Protein AF-A0A2T5JY14-F1 (afdb_monomer)

Structure (mmCIF, N/CA/C/O backbone):
data_AF-A0A2T5JY14-F1
#
_entry.id   AF-A0A2T5JY14-F1
#
loop_
_atom_site.group_PDB
_atom_site.id
_atom_site.type_symbol
_atom_site.label_atom_id
_atom_site.label_alt_id
_atom_site.label_comp_id
_atom_site.label_asym_id
_atom_site.label_entity_id
_atom_site.label_seq_id
_atom_site.pdbx_PDB_ins_code
_atom_site.Cartn_x
_atom_site.Cartn_y
_atom_site.Cartn_z
_atom_site.occupancy
_atom_site.B_iso_or_equiv
_atom_site.auth_seq_id
_atom_site.auth_comp_id
_atom_site.auth_asym_id
_atom_site.auth_atom_id
_atom_site.pdbx_PDB_model_num
ATOM 1 N N . MET A 1 1 ? -25.834 30.161 58.040 1.00 45.72 1 MET A N 1
ATOM 2 C CA . MET A 1 1 ? -24.777 29.123 57.987 1.00 45.72 1 MET A CA 1
ATOM 3 C C . MET A 1 1 ? -24.220 29.056 56.568 1.00 45.72 1 MET A C 1
ATOM 5 O O . MET A 1 1 ? -24.981 28.798 55.647 1.00 45.72 1 MET A O 1
ATOM 9 N N . LYS A 1 2 ? -22.929 29.366 56.382 1.00 46.44 2 LYS A N 1
ATOM 10 C CA . LYS A 1 2 ? -22.224 29.318 55.086 1.00 46.44 2 LYS A CA 1
ATOM 11 C C . LYS A 1 2 ? -21.912 27.860 54.720 1.00 46.44 2 LYS A C 1
ATOM 13 O O . LYS A 1 2 ? -21.326 27.158 55.537 1.00 46.44 2 LYS A O 1
ATOM 18 N N . ARG A 1 3 ? -22.255 27.423 53.504 1.00 49.12 3 ARG A N 1
ATOM 19 C CA . ARG A 1 3 ? -21.751 26.177 52.905 1.00 49.12 3 ARG A CA 1
ATOM 20 C C . ARG A 1 3 ? -20.946 26.531 51.662 1.00 49.12 3 ARG A C 1
ATOM 22 O O . ARG A 1 3 ? -21.498 26.930 50.646 1.00 49.12 3 ARG A O 1
ATOM 29 N N . THR A 1 4 ? -19.632 26.426 51.791 1.00 50.84 4 THR A N 1
ATOM 30 C CA . THR A 1 4 ? -18.657 26.464 50.706 1.00 50.84 4 THR A CA 1
ATOM 31 C C . THR A 1 4 ? -18.437 25.030 50.234 1.00 50.84 4 THR A C 1
ATOM 33 O O . THR A 1 4 ? -17.878 24.219 50.970 1.00 50.84 4 THR A O 1
ATOM 36 N N . SER A 1 5 ? -18.883 24.686 49.024 1.00 56.00 5 SER A N 1
ATOM 37 C CA . SER A 1 5 ? -18.510 23.418 48.389 1.00 56.00 5 SER A CA 1
ATOM 38 C C . SER A 1 5 ? -17.492 23.660 47.281 1.00 56.00 5 SER A C 1
ATOM 40 O O . SER A 1 5 ? -17.710 24.405 46.329 1.00 56.00 5 SER A O 1
ATOM 42 N N . LYS A 1 6 ? -16.349 23.030 47.518 1.00 50.09 6 LYS A N 1
ATOM 43 C CA . LYS A 1 6 ? -15.048 23.072 46.864 1.00 50.09 6 LYS A CA 1
ATOM 44 C C . LYS A 1 6 ? -15.129 22.462 45.460 1.00 50.09 6 LYS A C 1
ATOM 46 O O . LYS A 1 6 ? -15.731 21.406 45.289 1.00 50.09 6 LYS A O 1
ATOM 51 N N . GLY A 1 7 ? -14.532 23.137 44.478 1.00 43.44 7 GLY A N 1
ATOM 52 C CA . GLY A 1 7 ? -14.486 22.687 43.088 1.00 43.44 7 GLY A CA 1
ATOM 53 C C . GLY A 1 7 ? -13.747 21.359 42.920 1.00 43.44 7 GLY A C 1
ATOM 54 O O . GLY A 1 7 ? -12.689 21.146 43.512 1.00 43.44 7 GLY A O 1
ATOM 55 N N . ALA A 1 8 ? -14.311 20.482 42.092 1.00 43.84 8 ALA A N 1
ATOM 56 C CA . ALA A 1 8 ? -13.630 19.316 41.554 1.00 43.84 8 ALA A CA 1
ATOM 57 C C . ALA A 1 8 ? -12.956 19.731 40.239 1.00 43.84 8 ALA A C 1
ATOM 59 O O . ALA A 1 8 ? -13.622 19.948 39.228 1.00 43.84 8 ALA A O 1
ATOM 60 N N . ALA A 1 9 ? -11.635 19.900 40.270 1.00 42.19 9 ALA A N 1
ATOM 61 C CA . ALA A 1 9 ? -10.836 20.068 39.067 1.00 42.19 9 ALA A CA 1
ATOM 62 C C . ALA A 1 9 ? -10.785 18.722 38.331 1.00 42.19 9 ALA A C 1
ATOM 64 O O . ALA A 1 9 ? -10.212 17.755 38.832 1.00 42.19 9 ALA A O 1
ATOM 65 N N . ALA A 1 10 ? -11.415 18.650 37.159 1.00 48.94 10 ALA A N 1
ATOM 66 C CA . ALA A 1 10 ? -11.258 17.527 36.249 1.00 48.94 10 ALA A CA 1
ATOM 67 C C . ALA A 1 10 ? -9.814 17.524 35.722 1.00 48.94 10 ALA A C 1
ATOM 69 O O . ALA A 1 10 ? -9.398 18.453 35.025 1.00 48.94 10 ALA A O 1
ATOM 70 N N . SER A 1 11 ? -9.046 16.493 36.084 1.00 44.72 11 SER A N 1
ATOM 71 C CA . SER A 1 11 ? -7.721 16.250 35.515 1.00 44.72 11 SER A CA 1
ATOM 72 C C . SER A 1 11 ? -7.878 15.983 34.020 1.00 44.72 11 SER A C 1
ATOM 74 O O . SER A 1 11 ? -8.487 14.997 33.608 1.00 44.72 11 SER A O 1
ATOM 76 N N . THR A 1 12 ? -7.377 16.905 33.205 1.00 44.50 12 THR A N 1
ATOM 77 C CA . THR A 1 12 ? -7.327 16.787 31.748 1.00 44.50 12 THR A CA 1
ATOM 78 C C . THR A 1 12 ? -6.008 16.135 31.365 1.00 44.50 12 THR A C 1
ATOM 80 O O . THR A 1 12 ? -5.121 16.777 30.806 1.00 44.50 12 THR A O 1
ATOM 83 N N . ASP A 1 13 ? -5.878 14.842 31.660 1.00 41.72 13 ASP A N 1
ATOM 84 C CA . ASP A 1 13 ? -4.809 14.038 31.076 1.00 41.72 13 ASP A CA 1
ATOM 85 C C . ASP A 1 13 ? -5.156 13.777 29.608 1.00 41.72 13 ASP A C 1
ATOM 87 O O . ASP A 1 13 ? -5.900 12.866 29.243 1.00 41.72 13 ASP A O 1
ATOM 91 N N . LYS A 1 14 ? -4.662 14.666 28.746 1.00 52.03 14 LYS A N 1
ATOM 92 C CA . LYS A 1 14 ? -4.685 14.482 27.298 1.00 52.03 14 LYS A CA 1
ATOM 93 C C . LYS A 1 14 ? -3.710 13.348 26.968 1.00 52.03 14 LYS A C 1
ATOM 95 O O . LYS A 1 14 ? -2.525 13.497 27.271 1.00 52.03 14 LYS A O 1
ATOM 100 N N . PRO A 1 15 ? -4.129 12.254 26.310 1.00 49.97 15 PRO A N 1
ATOM 101 C CA . PRO A 1 15 ? -3.169 11.283 25.814 1.00 49.97 15 PRO A CA 1
ATOM 102 C C . PRO A 1 15 ? -2.334 11.946 24.713 1.00 49.97 15 PRO A C 1
ATOM 104 O O . PRO A 1 15 ? -2.813 12.224 23.613 1.00 49.97 15 PRO A O 1
ATOM 107 N N . VAL A 1 16 ? -1.070 12.238 25.024 1.00 47.00 16 VAL A N 1
ATOM 108 C CA . VAL A 1 16 ? -0.075 12.663 24.038 1.00 47.00 16 VAL A CA 1
ATOM 109 C C . VAL A 1 16 ? 0.285 11.436 23.208 1.00 47.00 16 VAL A C 1
ATOM 111 O O . VAL A 1 16 ? 1.068 10.585 23.629 1.00 47.00 16 VAL A O 1
ATOM 114 N N . LEU A 1 17 ? -0.302 11.342 22.015 1.00 41.06 17 LEU A N 1
ATOM 115 C CA . LEU A 1 17 ? 0.129 10.402 20.987 1.00 41.06 17 LEU A CA 1
ATOM 116 C C . LEU A 1 17 ? 1.547 10.791 20.554 1.00 41.06 17 LEU A C 1
ATOM 118 O O . LEU A 1 17 ? 1.749 11.718 19.770 1.00 41.06 17 LEU A O 1
ATOM 122 N N . LYS A 1 18 ? 2.550 10.097 21.100 1.00 40.62 18 LYS A N 1
ATOM 123 C CA . LYS A 1 18 ? 3.930 10.198 20.625 1.00 40.62 18 LYS A CA 1
ATOM 124 C C . LYS A 1 18 ? 3.998 9.585 19.232 1.00 40.62 18 LYS A C 1
ATOM 126 O O . LYS A 1 18 ? 3.930 8.369 19.076 1.00 40.62 18 LYS A O 1
ATOM 131 N N . LEU A 1 19 ? 4.149 10.444 18.227 1.00 38.66 19 LEU A N 1
ATOM 132 C CA . LEU A 1 19 ? 4.519 10.042 16.878 1.00 38.66 19 LEU A CA 1
ATOM 133 C C . LEU A 1 19 ? 5.913 9.405 16.955 1.00 38.66 19 LEU A C 1
ATOM 135 O O . LEU A 1 19 ? 6.923 10.098 17.084 1.00 38.66 19 LEU A O 1
ATOM 139 N N . VAL A 1 20 ? 5.976 8.076 16.929 1.00 39.62 20 VAL A N 1
ATOM 140 C CA . VAL A 1 20 ? 7.247 7.372 16.775 1.00 39.62 20 VAL A CA 1
ATOM 141 C C . VAL A 1 20 ? 7.680 7.595 15.331 1.00 39.62 20 VAL A C 1
ATOM 143 O O . VAL A 1 20 ? 7.136 6.996 14.404 1.00 39.62 20 VAL A O 1
ATOM 146 N N . SER A 1 21 ? 8.625 8.516 15.146 1.00 41.50 21 SER A N 1
ATOM 147 C CA . SER A 1 21 ? 9.294 8.757 13.871 1.00 41.50 21 SER A CA 1
ATOM 148 C C . SER A 1 21 ? 10.082 7.504 13.498 1.00 41.50 21 SER A C 1
ATOM 150 O O . SER A 1 21 ? 11.244 7.350 13.861 1.00 41.50 21 SER A O 1
ATOM 152 N N . SER A 1 22 ? 9.432 6.579 12.798 1.00 42.16 22 SER A N 1
ATOM 153 C CA . SER A 1 22 ? 10.106 5.476 12.130 1.00 42.16 22 SER A CA 1
ATOM 154 C C . SER A 1 22 ? 10.862 6.077 10.951 1.00 42.16 22 SER A C 1
ATOM 156 O O . SER A 1 22 ? 10.273 6.513 9.962 1.00 42.16 22 SER A O 1
ATOM 158 N N . SER A 1 23 ? 12.179 6.173 11.106 1.00 40.81 23 SER A N 1
ATOM 159 C CA . SER A 1 23 ? 13.120 6.593 10.076 1.00 40.81 23 SER A CA 1
ATOM 160 C C . SER A 1 23 ? 12.987 5.672 8.865 1.00 40.81 23 SER A C 1
ATOM 162 O O . SER A 1 23 ? 13.599 4.609 8.809 1.00 40.81 23 SER A O 1
ATOM 164 N N . ILE A 1 24 ? 12.153 6.060 7.900 1.00 46.31 24 ILE A N 1
ATOM 165 C CA . ILE A 1 24 ? 12.128 5.433 6.582 1.00 46.31 24 ILE A CA 1
ATOM 166 C C . ILE A 1 24 ? 13.474 5.768 5.945 1.00 46.31 24 ILE A C 1
ATOM 168 O O . ILE A 1 24 ? 13.763 6.933 5.658 1.00 46.31 24 ILE A O 1
ATOM 172 N N . ALA A 1 25 ? 14.317 4.748 5.794 1.00 37.38 25 ALA A N 1
ATOM 173 C CA . ALA A 1 25 ? 15.577 4.853 5.083 1.00 37.38 25 ALA A CA 1
ATOM 174 C C . ALA A 1 25 ? 15.302 5.418 3.681 1.00 37.38 25 ALA A C 1
ATOM 176 O O . ALA A 1 25 ? 14.492 4.881 2.926 1.00 37.38 25 ALA A O 1
ATOM 177 N N . ARG A 1 26 ? 15.939 6.548 3.350 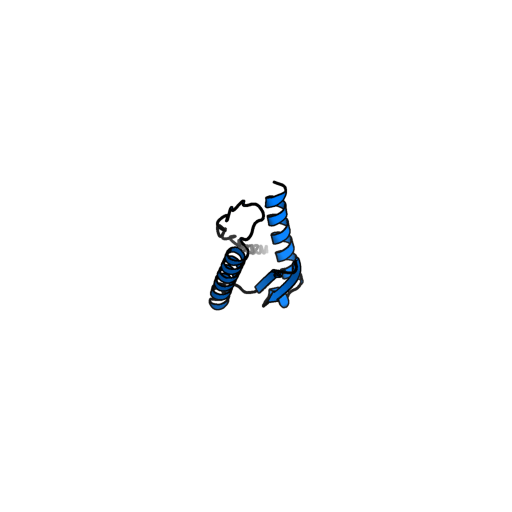1.00 40.22 26 ARG A N 1
ATOM 178 C CA . ARG A 1 26 ? 15.907 7.117 2.001 1.00 40.22 26 ARG A CA 1
ATOM 179 C C . ARG A 1 26 ? 16.586 6.132 1.056 1.00 40.22 26 ARG A C 1
ATOM 181 O O . ARG A 1 26 ? 17.810 6.045 1.046 1.00 40.22 26 ARG A O 1
ATOM 188 N N . VAL A 1 27 ? 15.807 5.443 0.232 1.00 36.72 27 VAL A N 1
ATOM 189 C CA . VAL A 1 27 ? 16.333 4.814 -0.979 1.00 36.72 27 VAL A CA 1
ATOM 190 C C . VAL A 1 27 ? 16.464 5.917 -2.024 1.00 36.72 27 VAL A C 1
ATOM 192 O O . VAL A 1 27 ? 15.529 6.241 -2.748 1.00 36.72 27 VAL A O 1
ATOM 195 N N . THR A 1 28 ? 17.626 6.561 -2.054 1.00 43.72 28 THR A N 1
ATOM 196 C CA . THR A 1 28 ? 18.066 7.349 -3.206 1.00 43.72 28 THR A CA 1
ATOM 197 C C . THR A 1 28 ? 18.645 6.393 -4.238 1.00 43.72 28 THR A C 1
ATOM 199 O O . THR A 1 28 ? 19.741 5.872 -4.035 1.00 43.72 28 THR A O 1
ATOM 202 N N . ARG A 1 29 ? 17.953 6.188 -5.360 1.00 40.53 29 ARG A N 1
ATOM 203 C CA . ARG A 1 29 ? 18.607 5.779 -6.606 1.00 40.53 29 ARG A CA 1
ATOM 204 C C . ARG A 1 29 ? 18.086 6.612 -7.767 1.00 40.53 29 ARG A C 1
ATOM 206 O O . ARG A 1 29 ? 16.960 6.453 -8.217 1.00 40.53 29 ARG A O 1
ATOM 213 N N . SER A 1 30 ? 18.953 7.510 -8.214 1.00 50.16 30 SER A N 1
ATOM 214 C CA . SER A 1 30 ? 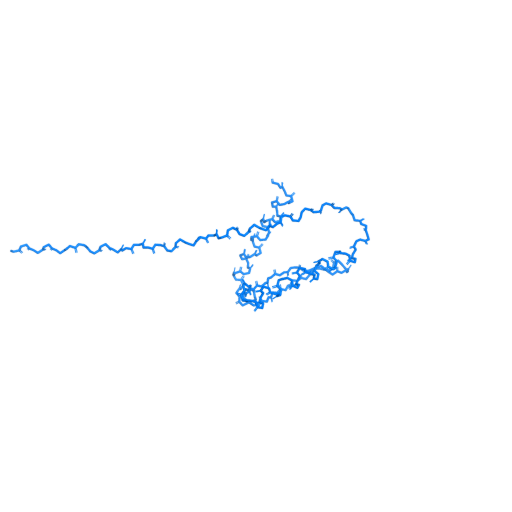18.964 8.089 -9.548 1.00 50.16 30 SER A CA 1
ATOM 215 C C . SER A 1 30 ? 19.530 7.059 -10.532 1.00 50.16 30 SER A C 1
ATOM 217 O O . SER A 1 30 ? 20.685 6.664 -10.370 1.00 50.16 30 SER A O 1
ATOM 219 N N . ALA A 1 31 ? 18.770 6.658 -11.550 1.00 39.25 31 ALA A N 1
ATOM 220 C CA . ALA A 1 31 ? 19.321 6.086 -12.783 1.00 39.25 31 ALA A CA 1
ATOM 221 C C . ALA A 1 31 ? 18.349 6.311 -13.972 1.00 39.25 31 ALA A C 1
ATOM 223 O O . ALA A 1 31 ? 17.136 6.302 -13.748 1.00 39.25 31 ALA A O 1
ATOM 224 N N . PRO A 1 32 ? 18.857 6.581 -15.195 1.00 54.31 32 PRO A N 1
ATOM 225 C CA . PRO A 1 32 ? 18.066 6.865 -16.402 1.00 54.31 32 PRO A CA 1
ATOM 226 C C . PRO A 1 32 ? 17.546 5.574 -17.078 1.00 54.31 32 PRO A C 1
ATOM 228 O O . PRO A 1 32 ? 17.939 4.485 -16.668 1.00 54.31 32 PRO A O 1
ATOM 231 N N . PRO A 1 33 ? 16.649 5.655 -18.088 1.00 55.25 33 PRO A N 1
ATOM 232 C CA . PRO A 1 33 ? 15.869 4.505 -18.532 1.00 55.25 33 PRO A CA 1
ATOM 233 C C . PRO A 1 33 ? 16.677 3.616 -19.486 1.00 55.25 33 PRO A C 1
ATOM 235 O O . PRO A 1 33 ? 16.980 4.013 -20.610 1.00 55.25 33 PRO A O 1
ATOM 238 N N . GLY A 1 34 ? 16.983 2.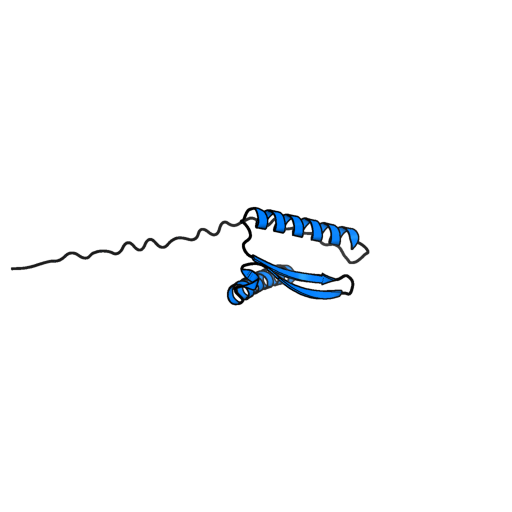397 -19.050 1.00 43.66 34 GLY A N 1
ATOM 239 C CA . GLY A 1 34 ? 17.502 1.326 -19.898 1.00 43.66 34 GLY A CA 1
ATOM 240 C C . GLY A 1 34 ? 17.464 -0.013 -19.163 1.00 43.66 34 GLY A C 1
ATOM 241 O O . GLY A 1 34 ? 18.107 -0.152 -18.139 1.00 43.66 34 GLY A O 1
ATOM 242 N N . ASP A 1 35 ? 16.663 -0.960 -19.659 1.00 45.53 35 ASP A N 1
ATOM 243 C CA . ASP A 1 35 ? 16.678 -2.415 -19.392 1.00 45.53 35 ASP A CA 1
ATOM 244 C C . ASP A 1 35 ? 16.835 -2.975 -17.953 1.00 45.53 35 ASP A C 1
ATOM 246 O O . ASP A 1 35 ? 17.103 -4.161 -17.774 1.00 45.53 35 ASP A O 1
ATOM 250 N N . ASP A 1 36 ? 16.502 -2.209 -16.913 1.00 50.06 36 ASP A N 1
ATOM 251 C CA . ASP A 1 36 ? 16.531 -2.660 -15.504 1.00 50.06 36 ASP A CA 1
ATOM 252 C C . ASP A 1 36 ? 15.251 -3.391 -15.024 1.00 50.06 36 ASP A C 1
ATOM 254 O O . ASP A 1 36 ? 15.042 -3.599 -13.823 1.00 50.06 36 ASP A O 1
ATOM 258 N N . SER A 1 37 ? 14.338 -3.771 -15.928 1.00 55.09 37 SER A N 1
ATOM 259 C CA . SER A 1 37 ? 12.988 -4.230 -15.538 1.00 55.09 37 SER A CA 1
ATOM 260 C C . SER A 1 37 ? 12.988 -5.490 -14.658 1.00 55.09 37 SER A C 1
ATOM 262 O O . SER A 1 37 ? 12.146 -5.604 -13.764 1.00 55.09 37 SER A O 1
ATOM 264 N N . SER A 1 38 ? 13.959 -6.398 -14.846 1.00 59.62 38 SER A N 1
ATOM 265 C CA . SER A 1 38 ? 14.174 -7.584 -13.994 1.00 59.62 38 SER A CA 1
ATOM 266 C C . SER A 1 38 ? 14.431 -7.190 -12.543 1.00 59.62 38 SER A C 1
ATOM 268 O O . SER A 1 38 ? 13.854 -7.767 -11.620 1.00 59.62 38 SER A O 1
ATOM 270 N N . ASP A 1 39 ? 15.294 -6.200 -12.339 1.00 73.75 39 ASP A N 1
ATOM 271 C CA . ASP A 1 39 ? 15.814 -5.867 -11.018 1.00 73.75 39 ASP A CA 1
ATOM 272 C C . ASP A 1 39 ? 14.862 -4.931 -10.276 1.00 73.75 39 ASP A C 1
ATOM 274 O O . ASP A 1 39 ? 14.642 -5.106 -9.077 1.00 73.75 39 ASP A O 1
ATOM 278 N N . ALA A 1 40 ? 14.183 -4.035 -10.998 1.00 75.50 40 ALA A N 1
ATOM 279 C CA . ALA A 1 40 ? 13.075 -3.252 -10.458 1.00 75.50 40 ALA A CA 1
ATOM 280 C C . ALA A 1 40 ? 11.885 -4.140 -10.048 1.00 75.50 40 ALA A C 1
ATOM 282 O O . ALA A 1 40 ? 11.300 -3.937 -8.983 1.00 75.50 40 ALA A O 1
ATOM 283 N N . SER A 1 41 ? 11.552 -5.160 -10.849 1.00 78.81 41 SER A N 1
ATOM 284 C CA . SER A 1 41 ? 10.465 -6.095 -10.522 1.00 78.81 41 SER A CA 1
ATOM 285 C C . SER A 1 41 ? 10.802 -6.960 -9.306 1.00 78.81 41 SER A C 1
ATOM 287 O O . SER A 1 41 ? 9.948 -7.161 -8.443 1.00 78.81 41 SER A O 1
ATOM 289 N N . LYS A 1 42 ? 12.052 -7.436 -9.191 1.00 85.62 42 LYS A N 1
ATOM 290 C CA . LYS A 1 42 ? 12.520 -8.172 -8.003 1.00 85.62 42 LYS A CA 1
ATOM 291 C C . LYS A 1 42 ? 12.494 -7.298 -6.752 1.00 85.62 42 LYS A C 1
ATOM 293 O O . LYS A 1 42 ? 11.939 -7.727 -5.747 1.00 85.62 42 LYS A O 1
ATOM 298 N N . ALA A 1 43 ? 12.992 -6.064 -6.836 1.00 86.75 43 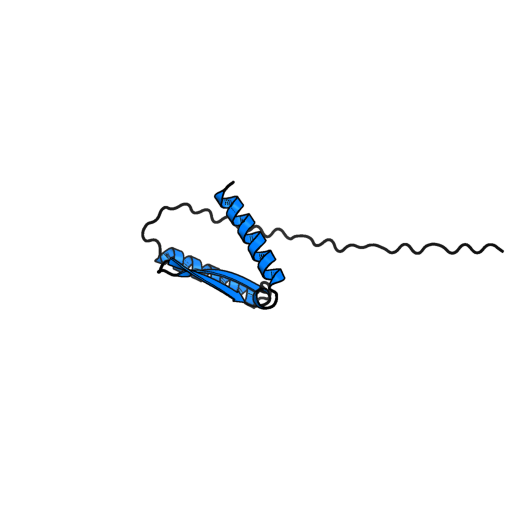ALA A N 1
ATOM 299 C CA . ALA A 1 43 ? 12.940 -5.118 -5.724 1.00 86.75 43 ALA A CA 1
ATOM 300 C C . ALA A 1 43 ? 11.494 -4.820 -5.288 1.00 86.75 43 ALA A C 1
ATOM 302 O O . ALA A 1 43 ? 11.198 -4.783 -4.097 1.00 86.75 43 ALA A O 1
ATOM 303 N N . CYS A 1 44 ? 10.570 -4.675 -6.244 1.00 88.19 44 CYS A N 1
ATOM 304 C CA . CYS A 1 44 ? 9.146 -4.514 -5.952 1.00 88.19 44 CYS A CA 1
ATOM 305 C C . CYS A 1 44 ? 8.571 -5.734 -5.213 1.00 88.19 44 CYS A C 1
ATOM 307 O O . CYS A 1 44 ? 7.877 -5.580 -4.207 1.00 88.19 44 CYS A O 1
ATOM 309 N N . ALA A 1 45 ? 8.890 -6.946 -5.677 1.00 89.88 45 ALA A N 1
ATOM 310 C CA . ALA A 1 45 ? 8.450 -8.177 -5.031 1.00 89.88 45 ALA A CA 1
ATOM 311 C C . ALA A 1 45 ? 9.012 -8.322 -3.606 1.00 89.88 45 ALA A C 1
ATOM 313 O O . ALA A 1 45 ? 8.283 -8.735 -2.704 1.00 89.88 45 ALA A O 1
ATOM 314 N N . ASP A 1 46 ? 10.277 -7.967 -3.387 1.00 91.38 46 ASP A N 1
ATOM 315 C CA . ASP A 1 46 ? 10.907 -8.017 -2.066 1.00 91.38 46 ASP A CA 1
ATOM 316 C C . ASP A 1 46 ? 10.262 -7.031 -1.089 1.00 91.38 46 ASP A C 1
ATOM 318 O O . ASP A 1 46 ? 9.965 -7.405 0.049 1.00 91.38 46 ASP A O 1
ATOM 322 N N . GLU A 1 47 ? 9.934 -5.817 -1.539 1.00 91.25 47 GLU A N 1
ATOM 323 C CA . GLU A 1 47 ? 9.229 -4.864 -0.682 1.00 91.25 47 GLU A CA 1
ATOM 324 C C . GLU A 1 47 ? 7.795 -5.290 -0.371 1.00 91.25 47 GLU A C 1
ATOM 326 O O . GLU A 1 47 ? 7.335 -5.154 0.766 1.00 91.25 47 GLU A O 1
ATOM 331 N N . LEU A 1 48 ? 7.089 -5.893 -1.330 1.00 91.12 48 LEU A N 1
ATOM 332 C CA . LEU A 1 48 ? 5.774 -6.475 -1.058 1.00 91.12 48 LEU A CA 1
ATOM 333 C C . LEU A 1 48 ? 5.852 -7.605 -0.024 1.00 91.12 48 LEU A C 1
ATOM 335 O O . LEU A 1 48 ? 5.011 -7.664 0.875 1.00 91.12 48 LEU A O 1
ATOM 339 N N . ARG A 1 49 ? 6.875 -8.466 -0.090 1.00 94.44 49 ARG A N 1
ATOM 340 C CA . ARG A 1 49 ? 7.103 -9.511 0.924 1.00 94.44 49 ARG A CA 1
ATOM 341 C C . ARG A 1 49 ? 7.396 -8.916 2.298 1.00 94.44 49 ARG A C 1
ATOM 343 O O . ARG A 1 49 ? 6.883 -9.417 3.296 1.00 94.44 49 ARG A O 1
ATOM 350 N N . TYR A 1 50 ? 8.176 -7.840 2.368 1.00 94.00 50 TYR A N 1
ATOM 351 C CA . TYR A 1 50 ? 8.438 -7.139 3.625 1.00 94.00 50 TYR A CA 1
ATOM 352 C C . TYR A 1 50 ? 7.154 -6.557 4.239 1.00 94.00 50 TYR A C 1
ATOM 354 O O . TYR A 1 50 ? 6.906 -6.722 5.439 1.00 94.00 50 TYR A O 1
ATOM 362 N N . LEU A 1 51 ? 6.308 -5.919 3.423 1.00 93.12 51 LEU A N 1
ATOM 363 C CA . LEU A 1 51 ? 5.009 -5.404 3.863 1.00 93.12 51 LEU A CA 1
ATOM 364 C C . LEU A 1 51 ? 4.078 -6.528 4.331 1.00 93.12 51 LEU A C 1
ATOM 366 O O . LEU A 1 51 ? 3.410 -6.372 5.355 1.00 93.12 51 LEU A O 1
ATOM 370 N N . LEU A 1 52 ? 4.074 -7.668 3.636 1.00 93.25 52 LEU A N 1
ATOM 371 C CA . LEU A 1 52 ? 3.307 -8.843 4.042 1.00 93.25 52 LEU A CA 1
ATOM 372 C C . LEU A 1 52 ? 3.777 -9.371 5.401 1.00 93.25 52 LEU A C 1
ATOM 374 O O . LEU A 1 52 ? 2.960 -9.529 6.302 1.00 93.25 52 LEU A O 1
ATOM 378 N N . ALA A 1 53 ? 5.087 -9.531 5.601 1.00 95.50 53 ALA A N 1
ATOM 379 C CA . ALA A 1 53 ? 5.640 -9.986 6.876 1.00 95.50 53 ALA A CA 1
ATOM 380 C C . ALA A 1 53 ? 5.268 -9.051 8.043 1.00 95.50 53 ALA A C 1
ATOM 382 O O . ALA A 1 53 ? 5.085 -9.492 9.176 1.00 95.50 53 ALA A O 1
ATOM 383 N N . LYS A 1 54 ? 5.150 -7.741 7.796 1.00 96.00 54 LYS A N 1
ATOM 384 C CA . LYS A 1 54 ? 4.640 -6.782 8.790 1.00 96.00 54 LYS A CA 1
ATOM 385 C C . LYS A 1 54 ? 3.152 -6.964 9.076 1.00 96.00 54 LYS A C 1
ATOM 387 O O . LYS A 1 54 ? 2.745 -6.862 10.232 1.00 96.00 54 LYS A O 1
ATOM 392 N N . ALA A 1 55 ? 2.348 -7.211 8.045 1.00 93.81 55 ALA A N 1
ATOM 393 C CA . ALA A 1 55 ? 0.923 -7.481 8.203 1.00 93.81 55 ALA A CA 1
ATOM 394 C C . ALA A 1 55 ? 0.687 -8.777 8.996 1.00 93.81 55 ALA A C 1
ATOM 396 O O . ALA A 1 55 ? -0.128 -8.785 9.913 1.00 93.81 55 ALA A O 1
ATOM 397 N N . GLU A 1 56 ?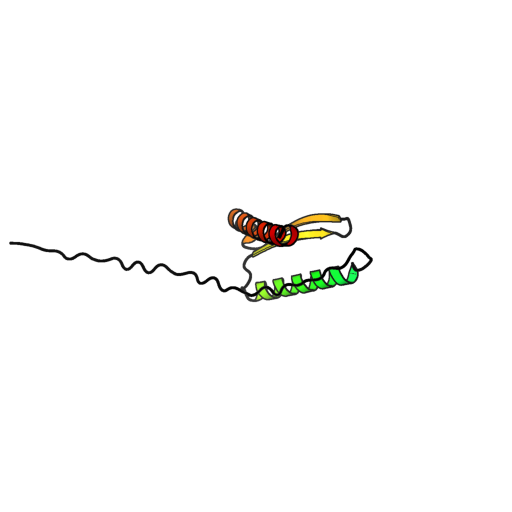 1.466 -9.830 8.731 1.00 95.19 56 GLU A N 1
ATOM 398 C CA . GLU A 1 56 ? 1.421 -11.104 9.469 1.00 95.19 56 GLU A CA 1
ATOM 399 C C . GLU A 1 56 ? 1.730 -10.937 10.963 1.00 95.19 56 GLU A C 1
ATOM 401 O O . GLU A 1 56 ? 1.126 -11.600 11.803 1.00 95.19 56 GLU A O 1
ATOM 406 N N . ARG A 1 57 ? 2.626 -10.005 11.317 1.00 97.19 57 ARG A N 1
ATOM 407 C CA . ARG A 1 57 ? 2.913 -9.644 12.717 1.00 97.19 57 ARG A CA 1
ATOM 408 C C . ARG A 1 57 ? 1.869 -8.711 13.346 1.00 97.19 57 ARG A C 1
ATOM 410 O O . ARG A 1 57 ? 2.012 -8.342 14.508 1.00 97.19 57 ARG A O 1
ATOM 417 N N . GLY A 1 58 ? 0.843 -8.297 12.600 1.00 94.56 58 GLY A N 1
ATOM 418 C CA . GLY A 1 58 ? -0.180 -7.350 13.055 1.00 94.56 58 GLY A CA 1
ATOM 419 C C . GLY A 1 58 ? 0.291 -5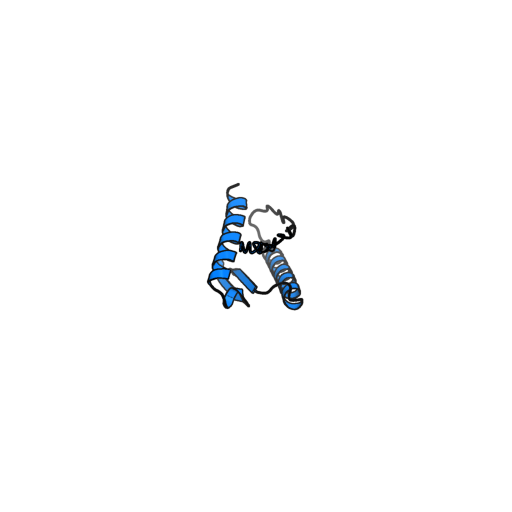.892 13.138 1.00 94.56 58 GLY A C 1
ATOM 420 O O . GLY A 1 58 ? -0.419 -5.049 13.680 1.00 94.56 58 GLY A O 1
ATOM 421 N N . GLU A 1 59 ? 1.470 -5.566 12.600 1.00 95.50 59 GLU A N 1
ATOM 422 C CA . GLU A 1 59 ? 2.017 -4.198 12.594 1.00 95.50 59 GLU A CA 1
ATOM 423 C C . GLU A 1 59 ? 1.377 -3.321 11.508 1.00 95.50 59 GLU A C 1
ATOM 425 O O . GLU A 1 59 ? 1.380 -2.092 11.600 1.00 95.50 59 GLU A O 1
ATOM 430 N N . LEU A 1 60 ? 0.848 -3.952 10.458 1.00 92.25 60 LEU A N 1
ATOM 431 C CA . LEU A 1 60 ? 0.199 -3.308 9.323 1.00 92.25 60 LEU A CA 1
ATOM 432 C C . LEU A 1 60 ? -1.276 -3.707 9.292 1.00 92.25 60 LEU A C 1
ATOM 434 O O . LEU A 1 60 ? -1.609 -4.867 9.084 1.00 92.25 60 LEU A O 1
ATOM 438 N N . VAL A 1 61 ? -2.161 -2.729 9.491 1.00 91.62 61 VAL A N 1
ATOM 439 C CA . VAL A 1 61 ? -3.621 -2.948 9.559 1.00 91.62 61 VAL A CA 1
ATOM 440 C C . VAL A 1 61 ? -4.349 -2.626 8.250 1.00 91.62 61 VAL A C 1
ATOM 442 O O . VAL A 1 61 ? -5.545 -2.883 8.123 1.00 91.62 61 VAL A O 1
ATOM 445 N N . GLY A 1 62 ? -3.651 -2.049 7.273 1.00 91.56 62 GLY A N 1
ATOM 446 C CA . GLY A 1 62 ? -4.193 -1.748 5.953 1.00 91.56 62 GLY A CA 1
ATOM 447 C C . GLY A 1 62 ? -3.124 -1.220 5.003 1.00 91.56 62 GLY A C 1
ATOM 448 O O . GLY A 1 62 ? -2.175 -0.564 5.433 1.00 91.56 62 GLY A O 1
ATOM 449 N N . ILE A 1 63 ? -3.283 -1.515 3.715 1.00 90.94 63 ILE A N 1
ATOM 450 C CA . ILE A 1 63 ? -2.376 -1.082 2.646 1.00 90.94 63 ILE A CA 1
ATOM 451 C C . ILE A 1 63 ? -3.236 -0.556 1.500 1.00 90.94 63 ILE A C 1
ATOM 453 O O . ILE A 1 63 ? -4.184 -1.218 1.093 1.00 90.94 63 ILE A O 1
ATOM 457 N N . ALA A 1 64 ? -2.893 0.621 0.983 1.00 89.94 64 ALA A N 1
ATOM 458 C CA . ALA A 1 64 ? -3.390 1.129 -0.290 1.00 89.94 64 ALA A CA 1
ATOM 459 C C . ALA A 1 64 ? -2.182 1.379 -1.188 1.00 89.94 64 ALA A C 1
ATOM 461 O O . ALA A 1 64 ? -1.207 1.994 -0.746 1.00 89.94 64 ALA A O 1
ATOM 462 N N . PHE A 1 65 ? -2.226 0.885 -2.419 1.00 86.94 65 PHE A N 1
ATOM 463 C CA . PHE A 1 65 ? -1.106 0.990 -3.341 1.00 86.94 65 PHE A CA 1
ATOM 464 C C . PHE A 1 65 ? -1.574 1.246 -4.769 1.00 86.94 65 PHE A C 1
ATOM 466 O O . PHE A 1 65 ? -2.666 0.860 -5.183 1.00 86.94 65 PHE A O 1
ATOM 473 N N . VAL A 1 66 ? -0.702 1.916 -5.514 1.00 88.25 66 VAL A N 1
ATOM 474 C CA . VAL A 1 66 ? -0.804 2.087 -6.960 1.00 88.25 66 VAL A CA 1
ATO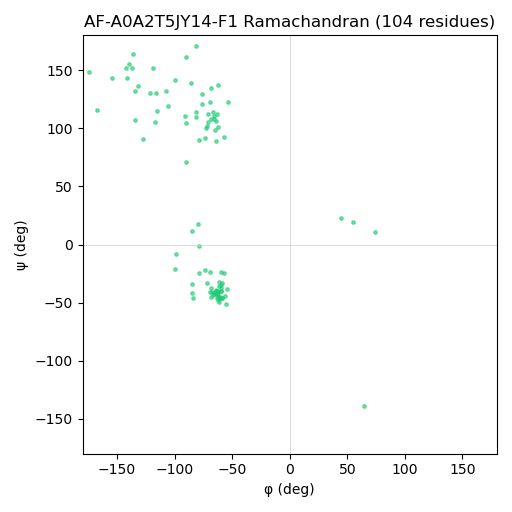M 475 C C . VAL A 1 66 ? 0.270 1.200 -7.568 1.00 88.25 66 VAL A C 1
ATOM 477 O O . VAL A 1 66 ? 1.412 1.225 -7.109 1.00 88.25 66 VAL A O 1
ATOM 480 N N . TYR A 1 67 ? -0.081 0.411 -8.573 1.00 86.06 67 TYR A N 1
ATOM 481 C CA . TYR A 1 67 ? 0.872 -0.421 -9.298 1.00 86.06 67 TYR A CA 1
ATOM 482 C C . TYR A 1 67 ? 0.917 -0.014 -10.765 1.00 86.06 67 TYR A C 1
ATOM 484 O O . TYR A 1 67 ? -0.059 0.482 -11.326 1.00 86.06 67 TYR A O 1
ATOM 492 N N . MET A 1 68 ? 2.074 -0.234 -11.380 1.00 87.69 68 MET A N 1
ATOM 493 C CA . MET A 1 68 ? 2.289 -0.064 -12.809 1.00 87.69 68 MET A CA 1
ATOM 494 C C . MET A 1 68 ? 2.624 -1.428 -13.400 1.00 87.69 68 MET A C 1
ATOM 496 O O . MET A 1 68 ? 3.478 -2.148 -12.886 1.00 87.69 68 MET A O 1
ATOM 500 N N . THR A 1 69 ? 1.937 -1.786 -14.474 1.00 85.38 69 THR A N 1
ATOM 501 C CA . THR A 1 69 ? 2.215 -3.008 -15.234 1.00 85.38 69 THR A CA 1
ATOM 502 C C . THR A 1 69 ? 3.229 -2.724 -16.340 1.00 85.38 69 THR A C 1
ATOM 504 O O . THR A 1 69 ? 3.401 -1.578 -16.755 1.00 85.38 69 THR A O 1
ATOM 507 N N . SER A 1 70 ? 3.879 -3.763 -16.873 1.00 80.62 70 SER A N 1
ATOM 508 C CA . SER A 1 70 ? 4.846 -3.624 -17.975 1.00 80.62 70 SER A CA 1
ATOM 509 C C . SER A 1 70 ? 4.256 -2.958 -19.227 1.00 80.62 70 SER A C 1
ATOM 511 O O . SER A 1 70 ? 4.989 -2.332 -19.983 1.00 80.62 70 SER A O 1
ATOM 513 N N . GLY A 1 71 ? 2.932 -3.025 -19.420 1.00 85.69 71 GLY A N 1
ATOM 514 C CA . GLY A 1 71 ? 2.207 -2.304 -20.473 1.00 85.69 71 GLY A CA 1
ATOM 515 C C . GLY A 1 71 ? 1.935 -0.826 -20.164 1.00 85.69 71 GLY A C 1
ATOM 516 O O . GLY A 1 71 ? 1.021 -0.254 -20.747 1.00 85.69 71 GLY A O 1
ATOM 517 N N . GLN A 1 72 ? 2.651 -0.233 -19.200 1.00 79.38 72 GLN A N 1
ATOM 518 C CA . GLN A 1 72 ? 2.476 1.144 -18.711 1.00 79.38 72 GLN A CA 1
ATOM 519 C C . GLN A 1 72 ? 1.055 1.479 -18.233 1.00 79.38 72 GLN A C 1
ATOM 521 O O . GLN A 1 72 ? 0.676 2.642 -18.127 1.00 79.38 72 GLN A O 1
ATOM 526 N N . SER A 1 73 ? 0.253 0.462 -17.920 1.00 87.00 73 SER A N 1
ATOM 527 C CA . SER A 1 73 ? -1.065 0.669 -17.329 1.00 87.00 73 SER A CA 1
ATOM 528 C C . SER A 1 73 ? -0.932 0.800 -15.820 1.00 87.00 73 SER A C 1
ATOM 530 O O . SER A 1 73 ? -0.185 0.037 -15.196 1.00 87.00 73 SER A O 1
ATOM 532 N N . TYR A 1 74 ? -1.680 1.739 -15.248 1.00 87.50 74 TYR A N 1
ATOM 533 C CA . TYR A 1 74 ? -1.753 1.964 -13.811 1.00 87.50 74 TYR A CA 1
ATOM 534 C C . TYR A 1 74 ? -3.008 1.318 -13.237 1.00 87.50 74 TYR A C 1
ATOM 536 O O . TYR A 1 74 ? -4.076 1.372 -13.845 1.00 87.50 74 TYR A O 1
ATOM 544 N N . GLY A 1 75 ? -2.877 0.745 -12.049 1.00 87.69 75 GLY A N 1
ATOM 545 C CA . GLY A 1 75 ? -3.998 0.239 -11.272 1.00 87.69 75 GLY A CA 1
ATOM 546 C C . GLY A 1 75 ? -3.868 0.632 -9.810 1.00 87.69 75 GLY A C 1
ATOM 547 O O . GLY A 1 75 ? -2.800 1.040 -9.348 1.00 87.69 75 GLY A O 1
ATOM 548 N N . THR A 1 76 ? -4.971 0.524 -9.081 1.00 88.88 76 THR A N 1
ATOM 549 C CA . THR A 1 76 ? -5.037 0.852 -7.656 1.00 88.88 76 THR A CA 1
ATOM 550 C C . THR A 1 76 ? -5.713 -0.273 -6.910 1.00 88.88 76 THR A C 1
ATOM 552 O O . THR A 1 76 ? -6.754 -0.744 -7.357 1.00 88.88 76 THR A O 1
ATOM 555 N N . GLU A 1 77 ? -5.164 -0.648 -5.764 1.00 90.12 77 GLU A N 1
ATOM 556 C CA . GLU A 1 77 ? -5.763 -1.648 -4.886 1.00 90.12 77 GLU A CA 1
ATOM 557 C C . GLU A 1 77 ? -5.636 -1.244 -3.421 1.00 90.12 77 GLU A C 1
ATOM 559 O O . GLU A 1 77 ? -4.744 -0.479 -3.030 1.00 90.12 77 GLU A O 1
ATOM 564 N N . ALA A 1 78 ? -6.549 -1.767 -2.603 1.00 91.19 78 ALA A N 1
ATOM 565 C CA . ALA A 1 78 ? -6.553 -1.554 -1.165 1.00 91.19 78 ALA A CA 1
ATOM 566 C C . ALA A 1 78 ? -6.966 -2.823 -0.414 1.00 91.19 78 ALA A C 1
ATOM 568 O O . ALA A 1 78 ? -7.843 -3.562 -0.850 1.00 91.19 78 ALA A O 1
ATOM 569 N N . VAL A 1 79 ? -6.348 -3.056 0.745 1.00 91.88 79 VAL A N 1
ATOM 570 C CA . VAL A 1 79 ? -6.609 -4.214 1.610 1.00 91.88 79 VAL A CA 1
ATOM 571 C C . VAL A 1 79 ? -6.685 -3.818 3.085 1.00 91.88 79 VAL A C 1
ATOM 573 O O . VAL A 1 79 ? -6.056 -2.849 3.528 1.00 91.88 79 VAL A O 1
ATOM 576 N N . GLY A 1 80 ? -7.447 -4.591 3.863 1.00 92.31 80 GLY A N 1
ATOM 577 C CA . GLY A 1 80 ? -7.658 -4.371 5.296 1.00 92.31 80 GLY A CA 1
ATOM 578 C C . GLY A 1 80 ? -8.389 -3.058 5.579 1.00 92.31 80 GLY A C 1
ATOM 579 O O . GLY A 1 80 ? -9.278 -2.652 4.835 1.00 92.31 80 GLY A O 1
ATOM 580 N N . ARG A 1 81 ? -7.959 -2.324 6.613 1.00 91.50 81 ARG A N 1
ATOM 581 C CA . ARG A 1 81 ? -8.58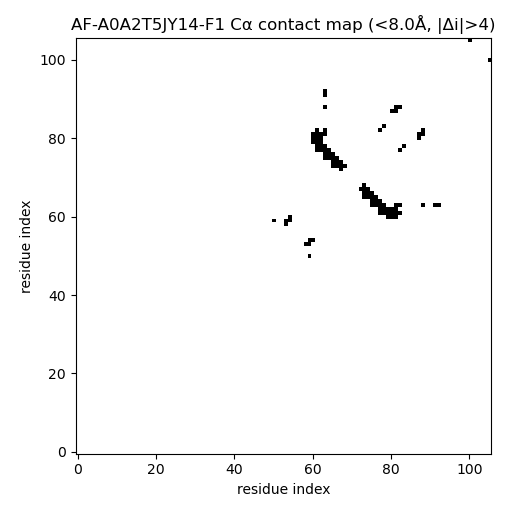6 -1.048 7.009 1.00 91.50 81 ARG A CA 1
ATOM 582 C C . ARG A 1 81 ? -8.564 0.022 5.919 1.00 91.50 81 ARG A C 1
ATOM 584 O O . ARG A 1 81 ? -9.395 0.926 5.952 1.00 91.50 81 ARG A O 1
ATOM 591 N N . ALA A 1 82 ? -7.627 -0.078 4.977 1.00 92.00 82 ALA A N 1
ATOM 592 C CA . ALA A 1 82 ? -7.570 0.817 3.830 1.00 92.00 82 ALA A CA 1
ATOM 593 C C . ALA A 1 82 ? -8.673 0.517 2.790 1.00 92.00 82 ALA A C 1
ATOM 595 O O . ALA A 1 82 ? -9.052 1.383 2.009 1.00 92.00 82 ALA A O 1
ATOM 596 N N . TYR A 1 83 ? -9.225 -0.692 2.771 1.00 92.75 83 TYR A N 1
ATOM 597 C CA . TYR A 1 83 ? -10.425 -0.979 1.990 1.00 92.75 83 TYR A CA 1
ATOM 598 C C . TYR A 1 83 ? -11.685 -0.580 2.771 1.00 92.75 83 TYR A C 1
ATOM 600 O O . TYR A 1 83 ? -12.545 0.132 2.257 1.00 92.75 83 TYR A O 1
ATOM 608 N N . ASP A 1 84 ? -11.746 -0.954 4.053 1.00 95.50 84 ASP A N 1
ATOM 609 C CA . ASP A 1 84 ? -12.945 -0.785 4.885 1.00 95.50 84 ASP A CA 1
ATOM 610 C C . ASP A 1 84 ? -13.272 0.679 5.228 1.00 95.50 84 ASP A C 1
ATOM 612 O O . ASP A 1 84 ? -14.410 1.003 5.571 1.00 95.50 84 ASP A O 1
ATOM 616 N N . SER A 1 85 ? -12.276 1.572 5.202 1.00 94.06 85 SER A N 1
ATOM 617 C CA . SER A 1 85 ? -12.434 2.975 5.593 1.00 94.06 85 SER A CA 1
ATOM 618 C C . SER A 1 85 ? -11.930 3.934 4.511 1.00 94.06 85 SER A C 1
ATOM 620 O O . SER A 1 85 ? -10.774 4.367 4.552 1.00 94.06 85 SER A O 1
ATOM 622 N N . PRO A 1 86 ? -12.809 4.359 3.582 1.00 87.69 86 PRO A N 1
ATOM 623 C CA . PRO A 1 86 ? -12.447 5.293 2.517 1.00 87.69 86 PRO A CA 1
ATOM 624 C C . PRO A 1 86 ? -11.820 6.593 3.035 1.00 87.69 86 PRO A C 1
ATOM 626 O O . PRO A 1 86 ? -10.849 7.082 2.465 1.00 87.69 86 PRO A O 1
ATOM 629 N N . THR A 1 87 ? -12.311 7.136 4.153 1.00 91.38 87 THR A N 1
ATOM 630 C CA . THR A 1 87 ? -11.766 8.361 4.762 1.00 91.38 87 THR A CA 1
ATOM 631 C C . THR A 1 87 ? -10.318 8.188 5.213 1.00 91.38 87 THR A C 1
ATOM 633 O O . THR A 1 87 ? -9.487 9.066 4.977 1.00 91.38 87 THR A O 1
ATOM 636 N N . PHE A 1 88 ? -9.998 7.057 5.847 1.00 87.00 88 PHE A N 1
ATOM 637 C CA . PHE A 1 88 ? -8.632 6.772 6.279 1.00 87.00 88 PHE A CA 1
ATOM 638 C C . PHE A 1 88 ? -7.702 6.641 5.068 1.00 87.00 88 PHE A C 1
ATOM 640 O O . PHE A 1 88 ? -6.612 7.212 5.051 1.00 87.00 88 PHE A O 1
ATOM 647 N N . THR A 1 89 ? -8.177 5.981 4.016 1.00 91.50 89 THR A N 1
ATOM 648 C CA . THR A 1 89 ? -7.447 5.787 2.757 1.00 91.50 89 THR A CA 1
ATOM 649 C C . THR A 1 89 ? -7.193 7.088 2.021 1.00 91.50 89 THR A C 1
ATOM 651 O O . THR A 1 89 ? -6.071 7.328 1.583 1.00 91.50 89 THR A O 1
ATOM 654 N N . LEU A 1 90 ? -8.179 7.984 1.956 1.00 91.19 90 LEU A N 1
ATOM 655 C CA . LEU A 1 90 ? -7.980 9.330 1.418 1.00 91.19 90 LEU A CA 1
ATOM 656 C C . LEU A 1 90 ? -6.912 10.096 2.209 1.00 91.19 90 LEU A C 1
ATOM 658 O O . LEU A 1 90 ? -6.060 10.753 1.612 1.00 91.19 90 LEU A O 1
ATOM 662 N N . GLY A 1 91 ? -6.896 9.958 3.538 1.00 91.31 91 GLY A N 1
ATOM 663 C CA . GLY A 1 91 ? -5.835 10.509 4.384 1.00 91.31 91 GLY A CA 1
ATOM 664 C C . GLY A 1 91 ? -4.452 9.934 4.054 1.00 91.31 91 GLY A C 1
ATOM 665 O O . GLY A 1 91 ? -3.494 10.691 3.886 1.00 91.31 91 GLY A O 1
ATOM 666 N N . MET A 1 92 ? -4.343 8.609 3.898 1.00 89.62 92 MET A N 1
ATOM 667 C CA . MET A 1 92 ? -3.100 7.934 3.498 1.00 89.62 92 MET A CA 1
ATOM 668 C C . MET A 1 92 ? -2.593 8.431 2.140 1.00 89.62 92 MET A C 1
ATOM 670 O O . MET A 1 92 ? -1.411 8.754 2.007 1.00 89.62 92 MET A O 1
ATOM 674 N N . LEU A 1 93 ? -3.485 8.538 1.151 1.00 89.69 93 LEU A N 1
ATOM 675 C CA . LEU A 1 93 ? -3.158 9.041 -0.182 1.00 89.69 93 LEU A CA 1
ATOM 676 C C . LEU A 1 93 ? -2.727 10.509 -0.147 1.00 89.69 93 LEU A C 1
ATOM 678 O O . LEU A 1 93 ? -1.771 10.871 -0.827 1.00 89.69 93 LEU A O 1
ATOM 682 N N . GLY A 1 94 ? -3.364 11.343 0.680 1.00 91.06 94 GLY A N 1
ATOM 683 C CA . GLY A 1 94 ? -2.961 12.737 0.877 1.00 91.06 94 GLY A CA 1
ATOM 684 C C . GLY A 1 94 ? -1.537 12.862 1.427 1.00 91.06 94 GLY A C 1
ATOM 685 O O . GLY A 1 94 ? -0.731 13.629 0.900 1.00 91.06 94 GLY A O 1
ATOM 686 N N . VAL A 1 95 ? -1.189 12.056 2.436 1.00 91.69 95 VAL A N 1
ATOM 687 C CA . VAL A 1 95 ? 0.175 12.017 2.990 1.00 91.69 95 VAL A CA 1
ATOM 688 C C . VAL A 1 95 ? 1.180 11.490 1.965 1.00 91.69 95 VAL A C 1
ATOM 690 O O . VAL A 1 95 ? 2.281 12.033 1.856 1.00 91.69 95 VAL A O 1
ATOM 693 N N . LEU A 1 96 ? 0.827 10.443 1.214 1.00 89.81 96 LEU A N 1
ATOM 694 C CA . LEU A 1 96 ? 1.681 9.894 0.161 1.00 89.81 96 LEU A CA 1
ATOM 695 C C . LEU A 1 96 ? 1.948 10.937 -0.927 1.00 89.81 96 LEU A C 1
ATOM 697 O O . LEU A 1 96 ? 3.104 11.188 -1.259 1.00 89.81 96 LEU A O 1
ATOM 701 N N . ARG A 1 97 ? 0.894 11.591 -1.421 1.00 90.50 97 ARG A N 1
ATOM 702 C CA . ARG A 1 97 ? 0.982 12.663 -2.411 1.00 90.50 97 ARG A CA 1
ATOM 703 C C . ARG A 1 97 ? 1.908 13.779 -1.938 1.00 90.50 97 ARG A C 1
ATOM 705 O O . ARG A 1 97 ? 2.852 14.098 -2.646 1.00 90.50 97 ARG A O 1
ATOM 712 N N . ALA A 1 98 ? 1.707 14.297 -0.726 1.00 93.44 98 ALA A N 1
ATOM 713 C CA . ALA A 1 98 ? 2.551 15.359 -0.179 1.00 93.44 9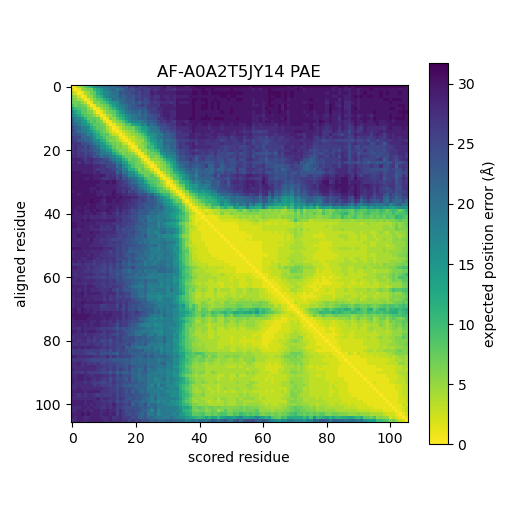8 ALA A CA 1
ATOM 714 C C . ALA A 1 98 ? 4.034 14.946 -0.073 1.00 93.44 98 ALA A C 1
ATOM 716 O O . ALA A 1 98 ? 4.932 15.749 -0.322 1.00 93.44 98 ALA A O 1
ATOM 717 N N . LYS A 1 99 ? 4.316 13.681 0.276 1.00 90.88 99 LYS A N 1
ATOM 718 C CA . LYS A 1 99 ? 5.690 13.153 0.317 1.00 90.88 99 LYS A CA 1
ATOM 719 C C . LYS A 1 99 ? 6.325 13.084 -1.070 1.00 90.88 99 LYS A C 1
ATOM 721 O O . LYS A 1 99 ? 7.492 13.444 -1.201 1.00 90.88 99 LYS A O 1
ATOM 726 N N . LEU A 1 100 ? 5.578 12.624 -2.071 1.00 89.31 100 LEU A N 1
ATOM 727 C CA . LEU A 1 100 ? 6.051 12.541 -3.453 1.00 89.31 100 LEU A CA 1
ATOM 728 C C . LEU A 1 100 ? 6.249 13.935 -4.053 1.00 89.31 100 LEU A C 1
ATOM 730 O O . LEU A 1 100 ? 7.302 14.205 -4.618 1.00 89.31 100 LEU A O 1
ATOM 734 N N . GLU A 1 101 ? 5.294 14.844 -3.855 1.00 93.19 101 GLU A N 1
ATOM 735 C CA . GLU A 1 101 ? 5.408 16.243 -4.281 1.00 93.19 101 GLU A CA 1
ATOM 736 C C . GLU A 1 101 ? 6.662 16.893 -3.688 1.00 93.19 101 GLU A C 1
ATOM 738 O O . GLU A 1 101 ? 7.429 17.499 -4.425 1.00 93.19 101 GLU A O 1
ATOM 743 N N . LYS A 1 102 ? 6.953 16.680 -2.397 1.00 93.94 102 LYS A N 1
ATOM 744 C CA . LYS A 1 102 ? 8.195 17.165 -1.774 1.00 93.94 102 LYS A CA 1
ATOM 745 C C . LYS A 1 102 ? 9.465 16.576 -2.403 1.00 93.94 102 LYS A C 1
ATOM 747 O O . LYS A 1 102 ? 10.483 17.253 -2.472 1.00 93.94 102 LYS A O 1
ATOM 752 N N . GLN A 1 103 ? 9.445 15.312 -2.823 1.00 88.75 103 GLN A N 1
ATOM 753 C CA . GLN A 1 103 ? 10.602 14.689 -3.478 1.00 88.75 103 GLN A CA 1
ATOM 754 C C . GLN A 1 103 ? 10.832 15.225 -4.894 1.00 88.75 103 GLN A C 1
ATOM 756 O O . GLN A 1 103 ? 11.977 15.297 -5.328 1.00 88.75 103 GLN A O 1
ATOM 761 N N . VAL A 1 104 ? 9.756 15.583 -5.597 1.00 83.69 104 VAL A N 1
ATOM 762 C CA . VAL A 1 104 ? 9.809 16.076 -6.978 1.00 83.69 104 VAL A CA 1
ATOM 763 C C . VAL A 1 104 ? 10.078 17.581 -7.039 1.00 83.69 104 VAL A C 1
ATOM 765 O O . VAL A 1 104 ? 10.838 18.023 -7.894 1.00 83.69 104 VAL A O 1
ATOM 768 N N . LEU A 1 105 ? 9.449 18.366 -6.162 1.00 77.12 105 LEU A N 1
ATOM 769 C CA . LEU A 1 105 ? 9.415 19.830 -6.249 1.00 77.12 105 LEU A CA 1
ATOM 770 C C . LEU A 1 105 ? 10.413 20.540 -5.324 1.00 77.12 105 LEU A C 1
ATOM 772 O O . LEU A 1 105 ? 10.766 21.675 -5.627 1.00 77.12 105 LEU A O 1
ATOM 776 N N . GLY A 1 106 ? 10.886 19.877 -4.258 1.00 55.47 106 GLY A N 1
ATOM 777 C CA . GLY A 1 106 ? 11.840 20.440 -3.291 1.00 55.47 106 GLY A CA 1
ATOM 778 C C . GLY A 1 106 ? 11.219 21.426 -2.314 1.00 55.47 106 GLY A C 1
ATOM 779 O O . GLY A 1 106 ? 11.153 22.624 -2.653 1.00 55.47 106 GLY A O 1
#

Solvent-accessible surface area (backbone atoms only — not comparable to full-atom values): 6959 Å² total; per-residue (Å²): 136,91,82,86,83,79,84,83,81,80,82,80,80,71,85,78,80,76,79,76,81,74,80,74,78,82,84,82,77,92,79,80,98,69,93,51,63,69,60,55,50,50,52,50,52,52,52,52,50,51,54,47,57,36,33,76,72,66,77,43,67,50,48,72,50,75,50,73,47,98,85,75,45,75,48,75,54,55,39,60,49,30,51,79,30,60,69,60,33,52,50,52,51,52,55,51,48,54,52,51,49,48,72,75,70,106

Mean predicted aligned error: 15.29 Å

Secondary structure (DSSP, 8-state):
--------------------------------SSS-HHHHHHHHHHHHHHHHHHHHTTS--EEEEEEE-TTS-EEEEEEEHHHH-HHHHHHHHHHHHHHHHHHHH-

Nearest PDB structures (foldseek):
  1k6o-assembly1_C  TM=3.826E-01  e=7.781E-01  Homo sapiens
  1hbx-assembly1_A  TM=4.309E-01  e=3.752E+00  Homo sapiens

Sequence (106 aa):
MKRTSKGAAASTDKPVLKLVSSSIARVTRSAPPGDDSSDASKACADELRYLLAKAERGELVGIAFVYMTSGQSYGTEAVGRAYDSPTFTLGMLGVLRAKLEKQVLG

pLDDT: mean 73.59, std 21.67, range [36.72, 97.19]

Foldseek 3Di:
DDDDDDDDDDPPPDPDPPPPPPPPPDPDDDDDDDDCCVVVVVVVVVVVVVQVVCVVVVNDQKDWDWDADPVRDIDIDIDGPCVVPVPVVVVVVVVVVVVVCVVVPD

Radius of gyration: 22.83 Å; Cα contacts (8 Å, |Δi|>4): 49; chains: 1; bounding box: 44×40×78 Å